Protein AF-A0A7Y2B2N5-F1 (afdb_monomer_lite)

Sequence (124 aa):
MSSRSIQRDEWRKIALLSSLHFLVIAAFTLARIARDGFFLAELPAEMLPYVYIGVAFWTALVVWIMGRVSGGVPSHRTLQWALLVTGGSLVGFSYWFRFAGESAAIAFYLWSGAYGLVLVSQFW

Foldseek 3Di:
DDPVVVVVVVVVVVVVVVVLLVVLVVLLVVLQVVLVVLCVVPHDPVCVVVLVVLLVVLLVVVVVVCVVVVPDDDLVVLSVVLVCCSVVVVVVLVVVCVPPVPVSSSVSSSVSSNSVVSSVVSVD

Secondary structure (DSSP, 8-state):
--HHHHHHHHHHHHHHHHHHHHHHHHHHHHHHHHHHHHHHHHS-GGGHHHHHHHHHHHHHHHHHHHHHHGGG--HHHHHHHHHHHHHHHHHHHHHHTTT-HHHHHHHHHHHHHHHHHHHHHHH-

pLDDT: mean 74.93, std 7.03, range [53.62, 87.62]

Radius of gyration: 17.81 Å; chains: 1; bounding box: 38×27×57 Å

Structure (mmCIF, N/CA/C/O backbone):
data_AF-A0A7Y2B2N5-F1
#
_entry.id   AF-A0A7Y2B2N5-F1
#
loop_
_atom_site.group_PDB
_atom_site.id
_atom_site.type_symbol
_atom_site.label_atom_id
_atom_site.label_alt_id
_atom_site.label_comp_id
_atom_site.label_asym_id
_atom_site.label_entity_id
_atom_site.label_seq_id
_atom_site.pdbx_PDB_ins_code
_atom_site.Cartn_x
_atom_site.Cartn_y
_atom_site.Cartn_z
_atom_site.occupancy
_atom_site.B_iso_or_equiv
_atom_site.auth_seq_id
_atom_site.auth_comp_id
_atom_site.auth_asym_id
_atom_site.auth_atom_id
_atom_site.pdbx_PDB_model_num
ATOM 1 N N . MET A 1 1 ? -19.357 -5.625 39.876 1.00 53.62 1 MET A N 1
ATOM 2 C CA . MET A 1 1 ? -18.332 -5.689 38.808 1.00 53.62 1 MET A CA 1
ATOM 3 C C . MET A 1 1 ? -17.138 -4.859 39.264 1.00 53.62 1 MET A C 1
ATOM 5 O O . MET A 1 1 ? -17.327 -3.695 39.579 1.00 53.62 1 MET A O 1
ATOM 9 N N . SER A 1 2 ? -15.968 -5.473 39.453 1.00 57.59 2 SER A N 1
ATOM 10 C CA . SER A 1 2 ? -14.801 -4.847 40.101 1.00 57.59 2 SER A CA 1
ATOM 11 C C . SER A 1 2 ? -14.021 -3.979 39.108 1.00 57.59 2 SER A C 1
ATOM 13 O O . SER A 1 2 ? -13.723 -4.437 38.009 1.00 57.59 2 SER A O 1
ATOM 15 N N . SER A 1 3 ? -13.646 -2.752 39.482 1.00 65.06 3 SER A N 1
ATOM 16 C CA . SER A 1 3 ? -12.882 -1.822 38.626 1.00 65.06 3 SER A CA 1
ATOM 17 C C . SER A 1 3 ? -11.587 -2.428 38.057 1.00 65.06 3 SER A C 1
ATOM 19 O O . SER A 1 3 ? -11.158 -2.065 36.964 1.00 65.06 3 SER A O 1
ATOM 21 N N . ARG A 1 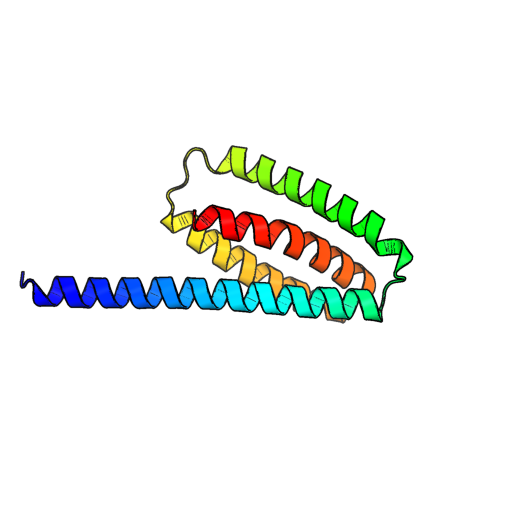4 ? -11.005 -3.426 38.738 1.00 64.62 4 ARG A N 1
ATOM 22 C CA . ARG A 1 4 ? -9.806 -4.152 38.286 1.00 64.62 4 ARG A CA 1
ATOM 23 C C . ARG A 1 4 ? -10.039 -5.053 37.067 1.00 64.62 4 ARG A C 1
ATOM 25 O O . ARG A 1 4 ? -9.101 -5.254 36.298 1.00 64.62 4 ARG A O 1
ATOM 32 N N . SER A 1 5 ? -11.241 -5.611 36.879 1.00 68.81 5 SER A N 1
ATOM 33 C CA . SER A 1 5 ? -11.533 -6.439 35.695 1.00 68.81 5 SER A CA 1
ATOM 34 C C . SER A 1 5 ? -11.719 -5.581 34.444 1.00 68.81 5 SER A C 1
ATOM 36 O O . SER A 1 5 ? -11.272 -5.975 33.374 1.00 68.81 5 SER A O 1
ATOM 38 N N . ILE A 1 6 ? -12.294 -4.382 34.603 1.00 70.69 6 ILE A N 1
ATOM 39 C CA . ILE A 1 6 ? -12.450 -3.393 33.526 1.00 70.69 6 ILE A CA 1
ATOM 40 C C . ILE A 1 6 ? -11.070 -2.935 33.038 1.00 70.69 6 ILE A C 1
ATOM 42 O O . ILE A 1 6 ? -10.781 -3.002 31.847 1.00 70.69 6 ILE A O 1
ATOM 46 N N . GLN A 1 7 ? -10.175 -2.594 33.970 1.00 75.00 7 GLN A N 1
ATOM 47 C CA . GLN A 1 7 ? -8.833 -2.114 33.643 1.00 75.00 7 GLN A CA 1
ATOM 48 C C . GLN A 1 7 ? -7.975 -3.179 32.932 1.00 75.00 7 GLN A C 1
ATOM 50 O O . GLN A 1 7 ? -7.245 -2.864 31.995 1.00 75.00 7 GLN A O 1
ATOM 55 N N . ARG A 1 8 ? -8.072 -4.461 33.324 1.00 75.19 8 ARG A N 1
ATOM 56 C CA . ARG A 1 8 ? -7.378 -5.562 32.621 1.00 75.19 8 ARG A CA 1
ATOM 57 C C . ARG A 1 8 ? -7.878 -5.758 31.189 1.00 75.19 8 ARG A C 1
ATOM 59 O O . ARG A 1 8 ? -7.061 -5.999 30.301 1.00 75.19 8 ARG A O 1
ATOM 66 N N . ASP A 1 9 ? -9.186 -5.663 30.965 1.00 82.19 9 ASP A N 1
ATOM 67 C CA . ASP A 1 9 ? -9.760 -5.786 29.622 1.00 82.19 9 ASP A CA 1
ATOM 68 C C . ASP A 1 9 ? -9.407 -4.592 28.730 1.00 82.19 9 ASP A C 1
ATOM 70 O O . ASP A 1 9 ? -9.161 -4.773 27.537 1.00 82.19 9 ASP A O 1
ATOM 74 N N . GLU A 1 10 ? -9.322 -3.386 29.291 1.00 83.69 10 GLU A N 1
ATOM 75 C CA . GLU A 1 10 ? -8.845 -2.198 28.576 1.00 83.69 10 GLU A CA 1
ATOM 76 C C . GLU A 1 10 ? -7.389 -2.352 28.133 1.00 83.69 10 GLU A C 1
ATOM 78 O O . GLU A 1 10 ? -7.097 -2.206 26.946 1.00 83.69 10 GLU A O 1
ATOM 83 N N . TRP A 1 11 ? -6.487 -2.748 29.038 1.00 85.25 11 TRP A N 1
ATOM 84 C CA . TRP A 1 11 ? -5.078 -2.976 28.696 1.00 85.25 11 TRP A CA 1
ATOM 85 C C . TRP A 1 11 ? -4.896 -4.046 27.627 1.00 85.25 11 TRP A C 1
ATOM 87 O O . TRP A 1 11 ? -4.078 -3.888 26.721 1.00 85.25 11 TRP A O 1
ATOM 97 N N . ARG A 1 12 ? -5.680 -5.126 27.693 1.00 83.94 12 ARG A N 1
ATOM 98 C CA . ARG A 1 12 ? -5.636 -6.185 26.684 1.00 83.94 12 ARG A CA 1
ATOM 99 C C . ARG A 1 12 ? -6.107 -5.682 25.319 1.00 83.94 12 ARG A C 1
ATOM 101 O O . ARG A 1 12 ? -5.476 -6.004 24.317 1.00 83.94 12 ARG A O 1
ATOM 108 N N . LYS A 1 13 ? -7.178 -4.883 25.264 1.00 82.31 13 LYS A N 1
ATOM 109 C CA . LYS A 1 13 ? -7.664 -4.274 24.013 1.00 82.31 13 LYS A CA 1
ATOM 110 C C . LYS A 1 13 ? -6.645 -3.302 23.427 1.00 82.31 13 LYS A C 1
ATOM 112 O O . LYS A 1 13 ? -6.377 -3.378 22.233 1.00 82.31 13 LYS A O 1
ATOM 117 N N . ILE A 1 14 ? -6.047 -2.449 24.259 1.00 86.00 14 ILE A N 1
ATOM 118 C CA . ILE A 1 14 ? -4.992 -1.516 23.844 1.00 86.00 14 ILE A CA 1
ATOM 119 C C . ILE A 1 14 ? -3.802 -2.292 23.279 1.00 86.00 14 ILE A C 1
ATOM 121 O O . ILE A 1 14 ? -3.364 -2.004 22.172 1.00 86.00 14 ILE A O 1
ATOM 125 N N . ALA A 1 15 ? -3.322 -3.317 23.988 1.00 87.62 15 ALA A N 1
ATOM 126 C CA . ALA A 1 15 ? -2.212 -4.139 23.519 1.00 87.62 15 ALA A CA 1
ATOM 127 C C . ALA A 1 15 ? -2.525 -4.803 22.169 1.00 87.62 15 ALA A C 1
ATOM 129 O O . ALA A 1 15 ? -1.713 -4.728 21.253 1.00 87.62 15 ALA A O 1
ATOM 130 N N . LEU A 1 16 ? -3.717 -5.389 22.013 1.00 84.38 16 LEU A N 1
ATOM 131 C CA . LEU A 1 16 ? -4.131 -6.031 20.763 1.00 84.38 16 LEU A CA 1
ATOM 132 C C . LEU A 1 16 ? -4.220 -5.040 19.596 1.00 84.38 16 LEU A C 1
ATOM 134 O O . LEU A 1 16 ? -3.702 -5.334 18.522 1.00 84.38 16 LEU A O 1
ATOM 138 N N . LEU A 1 17 ? -4.842 -3.875 19.794 1.00 82.31 17 LEU A N 1
ATOM 139 C CA . LEU A 1 17 ? -4.962 -2.851 18.752 1.00 82.31 17 LEU A CA 1
ATOM 140 C C . LEU A 1 17 ? -3.597 -2.270 18.372 1.00 82.31 17 LEU A C 1
ATOM 142 O O . LEU A 1 17 ? -3.306 -2.141 17.185 1.00 82.31 17 LEU A O 1
ATOM 146 N N . SER A 1 18 ? -2.739 -1.992 19.356 1.00 81.69 18 SER A N 1
ATOM 147 C CA . SER A 1 18 ? -1.380 -1.496 19.125 1.00 81.69 18 SER A CA 1
ATOM 148 C C . SER A 1 18 ? -0.514 -2.519 18.396 1.00 81.69 18 SER A C 1
ATOM 150 O O . SER A 1 18 ? 0.157 -2.168 17.428 1.00 81.69 18 SER A O 1
ATOM 152 N N . SER A 1 19 ? -0.549 -3.793 18.803 1.00 84.81 19 SER A N 1
ATOM 153 C CA . SER A 1 19 ? 0.168 -4.864 18.101 1.00 84.81 19 SER A CA 1
ATOM 154 C C . SER A 1 19 ? -0.331 -5.030 16.673 1.00 84.81 19 SER A C 1
ATOM 156 O O . SER A 1 19 ? 0.470 -5.201 15.759 1.00 84.81 19 SER A O 1
ATOM 158 N N . LEU A 1 20 ? -1.644 -4.951 16.462 1.00 80.94 20 LEU A N 1
ATOM 159 C CA . LEU A 1 20 ? -2.224 -5.063 15.134 1.00 80.94 20 LEU A CA 1
ATOM 160 C C . LEU A 1 20 ? -1.810 -3.894 14.234 1.00 80.94 20 LEU A C 1
ATOM 162 O O . LEU A 1 20 ? -1.351 -4.117 13.119 1.00 80.94 20 LEU A O 1
ATOM 166 N N . HIS A 1 21 ? -1.906 -2.663 14.734 1.00 78.81 21 HIS A N 1
ATOM 167 C CA . HIS A 1 21 ? -1.446 -1.470 14.029 1.00 78.81 21 HIS A CA 1
ATOM 168 C C . HIS A 1 21 ? 0.043 -1.564 13.671 1.00 78.81 21 HIS A C 1
ATOM 170 O O . HIS A 1 21 ? 0.419 -1.357 12.517 1.00 78.81 21 HIS A O 1
ATOM 176 N N . PHE A 1 22 ? 0.878 -1.965 14.633 1.00 83.06 22 PHE A N 1
ATOM 177 C CA . PHE A 1 22 ? 2.306 -2.181 14.421 1.00 83.06 22 PHE A CA 1
ATOM 178 C C . PHE A 1 22 ? 2.577 -3.207 13.314 1.00 83.06 22 PHE A C 1
ATOM 180 O O . PHE A 1 22 ? 3.352 -2.928 12.403 1.00 83.06 22 PHE A O 1
ATOM 187 N N . LEU A 1 23 ? 1.921 -4.371 13.355 1.00 82.81 23 LEU A N 1
ATOM 188 C CA . LEU A 1 23 ? 2.107 -5.426 12.353 1.00 82.81 23 LEU A CA 1
ATOM 189 C C . LEU A 1 23 ? 1.701 -4.969 10.954 1.00 82.81 23 LEU A C 1
ATOM 191 O O . LEU A 1 23 ? 2.393 -5.263 9.983 1.00 82.81 23 LEU A O 1
ATOM 195 N N . VAL A 1 24 ? 0.599 -4.231 10.851 1.00 78.19 24 VAL A N 1
ATOM 196 C CA . VAL A 1 24 ? 0.115 -3.702 9.578 1.00 78.19 24 VAL A CA 1
ATOM 197 C C . VAL A 1 24 ? 1.098 -2.672 9.006 1.00 78.19 24 VAL A C 1
ATOM 199 O O . VAL A 1 24 ? 1.442 -2.753 7.827 1.00 78.19 24 VAL A O 1
ATOM 202 N N . ILE A 1 25 ? 1.614 -1.752 9.829 1.00 80.31 25 ILE A N 1
ATOM 203 C CA . ILE A 1 25 ? 2.645 -0.790 9.406 1.00 80.31 25 ILE A CA 1
ATOM 204 C C . ILE A 1 25 ? 3.941 -1.503 9.018 1.00 80.31 25 ILE A C 1
ATOM 206 O O . ILE A 1 25 ? 4.547 -1.161 8.002 1.00 80.31 25 ILE A O 1
ATOM 210 N N . ALA A 1 26 ? 4.371 -2.496 9.796 1.00 83.19 26 ALA A N 1
ATOM 211 C CA . ALA A 1 26 ? 5.579 -3.261 9.515 1.00 83.19 26 ALA A CA 1
ATOM 212 C C . ALA A 1 26 ? 5.464 -4.002 8.176 1.00 83.19 26 ALA A C 1
ATOM 214 O O . ALA A 1 26 ? 6.348 -3.878 7.329 1.00 83.19 26 ALA A O 1
ATOM 215 N N . ALA A 1 27 ? 4.348 -4.700 7.943 1.00 78.56 27 ALA A N 1
ATOM 216 C CA . ALA A 1 27 ? 4.074 -5.381 6.681 1.00 78.56 27 ALA A CA 1
ATOM 217 C C . ALA A 1 27 ? 4.048 -4.401 5.500 1.00 78.56 27 ALA A C 1
ATOM 219 O O . ALA A 1 27 ? 4.668 -4.660 4.471 1.00 78.56 27 ALA A O 1
ATOM 220 N N . PHE A 1 28 ? 3.389 -3.251 5.663 1.00 78.69 28 PHE A N 1
ATOM 221 C CA . PHE A 1 28 ? 3.358 -2.203 4.646 1.00 78.69 28 PHE A CA 1
ATOM 222 C C . PHE A 1 28 ? 4.756 -1.653 4.329 1.00 78.69 28 PHE A C 1
ATOM 224 O O . PHE A 1 28 ? 5.124 -1.496 3.165 1.00 78.69 28 PHE A O 1
ATOM 231 N N . THR A 1 29 ? 5.560 -1.403 5.360 1.00 79.88 29 THR A N 1
ATOM 232 C CA . THR A 1 29 ? 6.924 -0.885 5.211 1.00 79.88 29 THR A CA 1
ATOM 233 C C . THR A 1 29 ? 7.817 -1.890 4.490 1.00 79.88 29 THR A C 1
ATOM 235 O O . THR A 1 29 ? 8.512 -1.525 3.544 1.00 79.88 29 THR A O 1
ATOM 238 N N . LEU A 1 30 ? 7.753 -3.167 4.876 1.00 80.88 30 LEU A N 1
ATOM 239 C CA . LEU A 1 30 ? 8.483 -4.242 4.203 1.00 80.88 30 LEU A CA 1
ATOM 240 C C . LEU A 1 30 ? 8.050 -4.394 2.742 1.00 80.88 30 LEU A C 1
ATOM 242 O O . LEU A 1 30 ? 8.903 -4.511 1.866 1.00 80.88 30 LEU A O 1
ATOM 246 N N . ALA A 1 31 ? 6.744 -4.334 2.467 1.00 76.50 31 ALA A N 1
ATOM 247 C CA . ALA A 1 31 ? 6.214 -4.368 1.108 1.00 76.50 31 ALA A CA 1
ATOM 248 C C . ALA A 1 31 ? 6.758 -3.212 0.257 1.00 76.50 31 ALA A C 1
ATOM 250 O O . ALA A 1 31 ? 7.131 -3.424 -0.894 1.00 76.50 31 ALA A O 1
ATOM 251 N N . ARG A 1 32 ? 6.864 -2.006 0.827 1.00 79.19 32 ARG A N 1
ATOM 252 C CA . ARG A 1 32 ? 7.433 -0.839 0.141 1.00 79.19 32 ARG A CA 1
ATOM 253 C C . ARG A 1 32 ? 8.907 -1.040 -0.209 1.00 79.19 32 ARG A C 1
ATOM 255 O O . ARG A 1 32 ? 9.292 -0.784 -1.342 1.00 79.19 32 ARG A O 1
ATOM 262 N N . ILE A 1 33 ? 9.701 -1.548 0.733 1.00 81.81 33 ILE A N 1
ATOM 263 C CA . ILE A 1 33 ? 11.125 -1.834 0.509 1.00 81.81 33 ILE A CA 1
ATOM 264 C C . ILE A 1 33 ? 11.292 -2.906 -0.571 1.00 81.81 33 ILE A C 1
ATOM 266 O O . ILE A 1 33 ? 12.074 -2.724 -1.499 1.00 81.81 33 ILE A O 1
ATOM 270 N N . ALA A 1 34 ? 10.537 -4.005 -0.474 1.00 76.81 34 ALA A N 1
ATOM 271 C CA . ALA A 1 34 ? 10.583 -5.085 -1.455 1.00 76.81 34 ALA A CA 1
ATOM 272 C C . ALA A 1 34 ? 10.220 -4.575 -2.851 1.00 76.81 34 ALA A C 1
ATOM 274 O O . ALA A 1 34 ? 10.942 -4.826 -3.809 1.00 76.81 34 ALA A O 1
ATOM 275 N N . ARG A 1 35 ? 9.136 -3.803 -2.954 1.00 76.75 35 ARG A N 1
ATOM 276 C CA . ARG A 1 35 ? 8.703 -3.157 -4.191 1.00 76.75 35 ARG A CA 1
ATOM 277 C C . ARG A 1 35 ? 9.794 -2.281 -4.795 1.00 76.75 35 ARG A C 1
ATOM 279 O O . ARG A 1 35 ? 10.063 -2.410 -5.982 1.00 76.75 35 ARG A O 1
ATOM 286 N N . ASP A 1 36 ? 10.365 -1.371 -4.011 1.00 76.62 36 ASP A N 1
ATOM 287 C CA . ASP A 1 36 ? 11.366 -0.430 -4.516 1.00 76.62 36 ASP A CA 1
ATOM 288 C C . ASP A 1 36 ? 12.626 -1.195 -4.970 1.00 76.62 36 ASP A C 1
ATOM 290 O O . ASP A 1 36 ? 13.198 -0.879 -6.011 1.00 76.62 36 ASP A O 1
ATOM 294 N N . GLY A 1 37 ? 12.993 -2.269 -4.258 1.00 79.19 37 GLY A N 1
ATOM 295 C CA . GLY A 1 37 ? 14.061 -3.190 -4.652 1.00 79.19 37 GLY A CA 1
ATOM 296 C C . GLY A 1 37 ? 13.778 -3.940 -5.959 1.00 79.19 37 GLY A C 1
ATOM 297 O O . GLY A 1 37 ? 14.627 -3.939 -6.845 1.00 79.19 37 GLY A O 1
ATOM 298 N N . PHE A 1 38 ? 12.589 -4.533 -6.115 1.00 72.31 38 PHE A N 1
ATOM 299 C CA . PHE A 1 38 ? 12.184 -5.210 -7.356 1.00 72.31 38 PHE A CA 1
ATOM 300 C C . PHE A 1 38 ? 12.125 -4.246 -8.538 1.00 72.31 38 PHE A C 1
ATOM 302 O O . PHE A 1 38 ? 12.612 -4.565 -9.618 1.00 72.31 38 PHE A O 1
ATOM 309 N N . PHE A 1 39 ? 11.577 -3.048 -8.327 1.00 73.56 39 PHE A N 1
ATOM 310 C CA . PHE A 1 39 ? 11.506 -2.027 -9.363 1.00 73.56 39 PHE A CA 1
ATOM 311 C C . PHE A 1 39 ? 12.904 -1.643 -9.857 1.00 73.56 39 PHE A C 1
ATOM 313 O O . PHE A 1 39 ? 13.141 -1.610 -11.056 1.00 73.56 39 PHE A O 1
ATOM 320 N N . LEU A 1 40 ? 13.847 -1.400 -8.944 1.00 76.88 40 LEU A N 1
ATOM 321 C CA . LEU A 1 40 ? 15.224 -1.057 -9.308 1.00 76.88 40 LEU A CA 1
ATOM 322 C C . LEU A 1 40 ? 15.995 -2.224 -9.944 1.00 76.88 40 LEU A C 1
ATOM 324 O O . LEU A 1 40 ? 16.942 -1.979 -10.688 1.00 76.88 40 LEU A O 1
ATOM 328 N N . ALA A 1 41 ? 15.629 -3.471 -9.636 1.00 76.88 41 ALA A N 1
ATOM 329 C CA . ALA A 1 41 ? 16.288 -4.660 -10.169 1.00 76.88 41 ALA A CA 1
ATOM 330 C C . ALA A 1 41 ? 15.804 -5.042 -11.576 1.00 76.88 41 ALA A C 1
ATOM 332 O O . ALA A 1 41 ? 16.603 -5.519 -12.379 1.00 76.88 41 ALA A O 1
ATOM 333 N N . GLU A 1 42 ? 14.513 -4.858 -11.866 1.00 71.06 42 GLU A N 1
ATOM 334 C CA . GLU A 1 42 ? 13.888 -5.363 -13.096 1.00 71.06 42 GLU A CA 1
ATOM 335 C C . GLU A 1 42 ? 13.491 -4.262 -14.087 1.00 71.06 42 GLU A C 1
ATOM 337 O O . GLU A 1 42 ? 13.401 -4.537 -15.282 1.00 71.06 42 GLU A O 1
ATOM 342 N N . LEU A 1 43 ? 13.267 -3.020 -13.636 1.00 73.25 43 LEU A N 1
ATOM 343 C CA . LEU A 1 43 ? 12.714 -1.956 -14.477 1.00 73.25 43 LEU A CA 1
ATOM 344 C C . LEU A 1 43 ? 13.724 -0.820 -14.724 1.00 73.25 43 LEU A C 1
ATOM 346 O O . LEU A 1 43 ? 14.419 -0.380 -13.805 1.00 73.25 43 LEU A O 1
ATOM 350 N N . PRO A 1 44 ? 13.784 -0.273 -1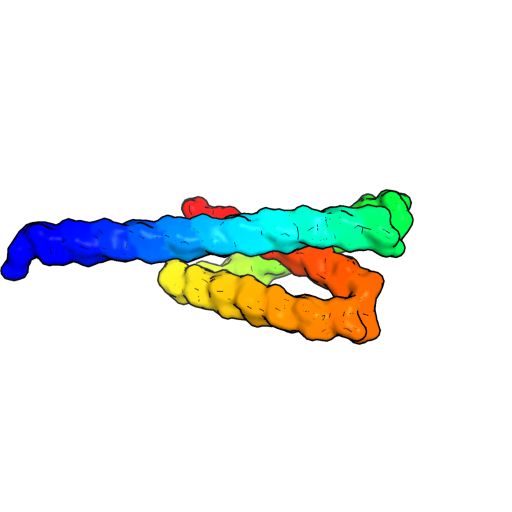5.954 1.00 77.94 44 PRO A N 1
ATOM 351 C CA . PRO A 1 44 ? 14.588 0.907 -16.251 1.00 77.94 44 PRO A CA 1
ATOM 352 C C . PRO A 1 44 ? 14.163 2.103 -15.392 1.00 77.94 44 PRO A C 1
ATOM 354 O O . PRO A 1 44 ? 12.972 2.393 -15.262 1.00 77.94 44 PRO A O 1
ATOM 357 N N . ALA A 1 45 ? 15.130 2.866 -14.875 1.00 77.56 45 ALA A N 1
ATOM 358 C CA . ALA A 1 45 ? 14.859 4.063 -14.070 1.00 77.56 45 ALA A CA 1
ATOM 359 C C . ALA A 1 45 ? 13.983 5.102 -14.804 1.00 77.56 45 ALA A C 1
ATOM 361 O O . ALA A 1 45 ? 13.224 5.839 -14.178 1.00 77.56 45 ALA A O 1
ATOM 362 N N . GLU A 1 46 ? 14.025 5.118 -16.137 1.00 82.38 46 GLU A N 1
ATOM 363 C CA . GLU A 1 46 ? 13.202 5.970 -17.005 1.00 82.38 46 GLU A CA 1
ATOM 364 C C . GLU A 1 46 ? 11.691 5.702 -16.877 1.00 82.38 46 GLU A C 1
ATOM 366 O O . GLU A 1 46 ? 10.881 6.56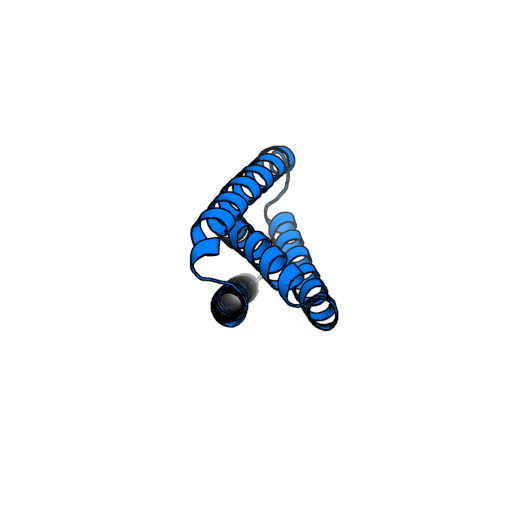4 -17.214 1.00 82.38 46 GLU A O 1
ATOM 371 N N . MET A 1 47 ? 11.291 4.537 -16.350 1.00 78.38 47 MET A N 1
ATOM 372 C CA . MET A 1 47 ? 9.886 4.170 -16.134 1.00 78.38 47 MET A CA 1
ATOM 373 C C . MET A 1 47 ? 9.296 4.763 -14.845 1.00 78.38 47 MET A C 1
ATOM 375 O O . MET A 1 47 ? 8.071 4.807 -14.700 1.00 78.38 47 MET A O 1
ATOM 379 N N . LEU A 1 48 ? 10.133 5.255 -13.917 1.00 76.62 48 LEU A N 1
ATOM 380 C CA . LEU A 1 48 ? 9.697 5.826 -12.632 1.00 76.62 48 LEU A CA 1
ATOM 381 C C . LEU A 1 48 ? 8.579 6.872 -12.778 1.00 76.62 48 LEU A C 1
ATOM 383 O O . LEU A 1 48 ? 7.573 6.743 -12.076 1.00 76.62 48 LEU A O 1
ATOM 387 N N . PRO A 1 49 ? 8.686 7.883 -13.666 1.00 83.38 49 PRO A N 1
ATOM 388 C CA . PRO A 1 49 ? 7.665 8.921 -13.785 1.00 83.38 49 PRO A CA 1
ATOM 389 C C . PRO A 1 49 ? 6.301 8.348 -14.179 1.00 83.38 49 PRO A C 1
ATOM 391 O O . PRO A 1 49 ? 5.282 8.717 -13.597 1.00 83.38 49 PRO A O 1
ATOM 394 N N . TYR A 1 50 ? 6.278 7.397 -15.116 1.00 81.88 50 TYR A N 1
ATOM 395 C CA . TYR A 1 50 ? 5.048 6.754 -15.580 1.00 81.88 50 TYR A CA 1
ATOM 396 C C . TYR A 1 50 ? 4.396 5.918 -14.478 1.00 81.88 50 TYR A C 1
ATOM 398 O O . TYR A 1 50 ? 3.180 5.970 -14.290 1.00 81.88 50 TYR A O 1
ATOM 406 N N . VAL A 1 51 ? 5.202 5.200 -13.697 1.00 77.50 51 VAL A N 1
ATOM 407 C CA . VAL A 1 51 ? 4.709 4.405 -12.567 1.00 77.50 51 VAL A CA 1
ATOM 408 C C . VAL A 1 51 ? 4.151 5.307 -11.467 1.00 77.50 51 VAL A C 1
ATOM 410 O O . VAL A 1 51 ? 3.087 5.011 -10.926 1.00 77.50 51 VAL A O 1
ATOM 413 N N . TYR A 1 52 ? 4.789 6.445 -11.179 1.00 79.50 52 TYR A N 1
ATOM 414 C CA . TYR A 1 52 ? 4.249 7.433 -10.240 1.00 79.50 52 TYR A CA 1
ATOM 415 C C . TYR A 1 52 ? 2.916 8.028 -10.703 1.00 79.50 52 TYR A C 1
ATOM 417 O O . TYR A 1 52 ? 2.005 8.171 -9.886 1.00 79.50 52 TYR A O 1
ATOM 425 N N . ILE A 1 53 ? 2.767 8.321 -11.998 1.00 84.06 53 ILE A N 1
ATOM 426 C CA . ILE A 1 53 ? 1.484 8.756 -12.571 1.00 84.06 53 ILE A CA 1
ATOM 427 C C . ILE A 1 53 ? 0.427 7.663 -12.372 1.00 84.06 53 ILE A C 1
ATOM 429 O O . ILE A 1 53 ? -0.672 7.949 -11.897 1.00 84.06 53 ILE A O 1
ATOM 433 N N . GLY A 1 54 ? 0.774 6.405 -12.655 1.00 81.12 54 GLY A N 1
ATOM 434 C CA . GLY A 1 54 ? -0.101 5.260 -12.408 1.00 81.12 54 GLY A CA 1
ATOM 435 C C . GLY A 1 54 ? -0.534 5.157 -10.943 1.00 81.12 54 GLY A C 1
ATOM 436 O O . GLY A 1 54 ? -1.723 5.004 -10.663 1.00 81.12 54 GLY A O 1
ATOM 437 N N . VAL A 1 55 ? 0.401 5.314 -9.998 1.00 79.75 55 VAL A N 1
ATOM 438 C CA . VAL A 1 55 ? 0.099 5.330 -8.557 1.00 79.75 55 VAL A CA 1
ATOM 439 C C . VAL A 1 55 ? -0.855 6.467 -8.216 1.00 79.75 55 VAL A C 1
ATOM 441 O O . VAL A 1 55 ? -1.800 6.244 -7.463 1.00 79.75 55 VAL A O 1
ATOM 444 N N . ALA A 1 56 ? -0.645 7.668 -8.756 1.00 80.38 56 ALA A N 1
ATOM 445 C CA . ALA A 1 56 ? -1.502 8.818 -8.485 1.00 80.38 56 ALA A CA 1
ATOM 446 C C . ALA A 1 56 ? -2.945 8.574 -8.956 1.00 80.38 56 ALA A C 1
ATOM 448 O O . ALA A 1 56 ? -3.881 8.750 -8.174 1.00 80.38 56 ALA A O 1
ATOM 449 N N . PHE A 1 57 ? -3.126 8.092 -10.191 1.00 86.06 57 PHE A N 1
ATOM 450 C CA . PHE A 1 57 ? -4.445 7.731 -10.722 1.00 86.06 57 PHE A CA 1
ATOM 451 C C . PHE A 1 57 ? -5.111 6.623 -9.908 1.00 86.06 57 PHE A C 1
ATOM 453 O O . PHE A 1 57 ? -6.279 6.740 -9.535 1.00 86.06 57 PHE A O 1
ATOM 460 N N . TRP A 1 58 ? -4.365 5.563 -9.596 1.00 81.50 58 TRP A N 1
ATOM 461 C CA . TRP A 1 58 ? -4.876 4.446 -8.810 1.00 81.50 58 TRP A CA 1
ATOM 462 C C . TRP A 1 58 ? -5.294 4.885 -7.405 1.00 81.50 58 TRP A C 1
ATOM 464 O O . TRP A 1 58 ? -6.377 4.546 -6.934 1.00 81.50 58 TRP A O 1
ATOM 474 N N . THR A 1 59 ? -4.474 5.710 -6.759 1.00 78.38 59 THR A N 1
ATOM 475 C CA . THR A 1 59 ? -4.760 6.258 -5.432 1.00 78.38 59 THR A CA 1
ATOM 476 C C . THR A 1 59 ? -6.012 7.129 -5.462 1.00 78.38 59 THR A C 1
ATOM 478 O O . THR A 1 59 ? -6.887 6.953 -4.617 1.00 78.38 59 THR A O 1
ATOM 481 N N . ALA A 1 60 ? -6.151 8.011 -6.456 1.00 81.81 60 ALA A N 1
ATOM 482 C CA . ALA A 1 60 ? -7.347 8.834 -6.618 1.00 81.81 60 ALA A CA 1
ATOM 483 C C . ALA A 1 60 ? -8.613 7.979 -6.803 1.00 81.81 60 ALA A C 1
ATOM 485 O O . ALA A 1 60 ? -9.634 8.244 -6.166 1.00 81.81 60 ALA A O 1
ATOM 486 N N . LEU A 1 61 ? -8.536 6.920 -7.616 1.00 84.06 61 LEU A N 1
ATOM 487 C CA . LEU A 1 61 ? -9.640 5.982 -7.816 1.00 84.06 61 LEU A CA 1
ATOM 488 C C . LEU A 1 61 ? -10.019 5.267 -6.513 1.00 84.06 61 LEU A C 1
ATOM 490 O O . LEU A 1 61 ? -11.195 5.228 -6.154 1.00 84.06 61 LEU A O 1
ATOM 494 N N . VAL A 1 62 ? -9.037 4.733 -5.783 1.00 79.81 62 VAL A N 1
ATOM 495 C CA . VAL A 1 62 ? -9.266 4.034 -4.510 1.00 79.81 62 VAL A CA 1
ATOM 496 C C . VAL A 1 62 ? -9.886 4.969 -3.474 1.00 79.81 62 VAL A C 1
ATOM 498 O O . VAL A 1 62 ? -10.863 4.590 -2.829 1.00 79.81 62 VAL A O 1
ATOM 501 N N . VAL A 1 63 ? -9.377 6.198 -3.345 1.00 78.12 63 VAL A N 1
ATOM 502 C CA . VAL A 1 63 ? -9.937 7.222 -2.447 1.00 78.12 63 VAL A CA 1
ATOM 503 C C . VAL A 1 63 ? -11.375 7.550 -2.824 1.00 78.12 63 VAL A C 1
ATOM 505 O O . VAL A 1 63 ? -12.230 7.628 -1.948 1.00 78.12 63 VAL A O 1
ATOM 508 N N . TRP A 1 64 ? -11.669 7.702 -4.113 1.00 81.75 64 TRP A N 1
ATOM 509 C CA . TRP A 1 64 ? -13.022 7.977 -4.583 1.00 81.75 64 TRP A CA 1
ATOM 510 C C . TRP A 1 64 ? -13.993 6.828 -4.272 1.00 81.75 64 TRP A C 1
ATOM 512 O O . TRP A 1 64 ? -15.089 7.072 -3.763 1.00 81.75 64 TRP A O 1
ATOM 522 N N . ILE A 1 65 ? -13.584 5.574 -4.503 1.00 79.94 65 ILE A N 1
ATOM 523 C CA . ILE A 1 65 ? -14.374 4.383 -4.144 1.00 79.94 65 ILE A CA 1
ATOM 524 C C . ILE A 1 65 ? -14.602 4.343 -2.628 1.00 79.94 65 ILE A C 1
ATOM 526 O O . ILE A 1 65 ? -15.731 4.163 -2.176 1.00 79.94 65 ILE A O 1
ATOM 530 N N . MET A 1 66 ? -13.552 4.559 -1.836 1.00 71.00 66 MET A N 1
ATOM 531 C CA . MET A 1 66 ? -13.645 4.601 -0.376 1.00 71.00 66 MET A CA 1
ATOM 532 C C . MET A 1 66 ? -14.564 5.724 0.105 1.00 71.00 66 MET A C 1
ATOM 534 O O . MET A 1 66 ? -15.412 5.475 0.949 1.00 71.00 66 MET A O 1
ATOM 538 N N . GLY A 1 67 ? -14.483 6.928 -0.461 1.00 72.75 67 GLY A N 1
ATOM 539 C CA . GLY A 1 67 ? -15.371 8.042 -0.117 1.00 72.75 67 GLY A CA 1
ATOM 540 C C . GLY A 1 67 ? -16.849 7.737 -0.386 1.00 72.75 67 GLY A C 1
ATOM 541 O O . GLY A 1 67 ? -17.714 8.143 0.386 1.00 72.75 67 GLY A O 1
ATOM 542 N N . ARG A 1 68 ? -17.148 6.957 -1.434 1.00 77.50 68 ARG A N 1
ATOM 543 C CA . ARG A 1 68 ? -18.507 6.469 -1.732 1.00 77.50 68 ARG A CA 1
ATOM 544 C C . ARG A 1 68 ? -18.985 5.407 -0.737 1.00 77.50 68 ARG A C 1
ATOM 546 O O . ARG A 1 68 ? -20.168 5.369 -0.417 1.00 77.50 68 ARG A O 1
ATOM 553 N N . VAL A 1 69 ? -18.091 4.525 -0.289 1.00 70.25 69 VAL A N 1
ATOM 554 C CA . VAL A 1 69 ? -18.427 3.351 0.541 1.00 70.25 69 VAL A CA 1
ATOM 555 C C . VAL A 1 69 ? -18.409 3.674 2.041 1.00 70.25 69 VAL A C 1
ATOM 557 O O . VAL A 1 69 ? -19.210 3.130 2.799 1.00 70.25 69 VAL A O 1
ATOM 560 N N . SER A 1 70 ? -17.544 4.587 2.481 1.00 63.06 70 SER A N 1
ATOM 561 C CA . SER A 1 70 ? -17.306 4.907 3.895 1.00 63.06 70 SER A CA 1
ATOM 562 C C . SER A 1 70 ? -18.389 5.768 4.548 1.00 63.06 70 SER A C 1
ATOM 564 O O . SER A 1 70 ? -18.356 5.940 5.762 1.00 63.06 70 SER A O 1
ATOM 566 N N . GLY A 1 71 ? -19.392 6.246 3.803 1.00 58.88 71 GLY A N 1
ATOM 567 C CA . GLY A 1 71 ? -20.490 7.068 4.335 1.00 58.88 71 GLY A CA 1
ATOM 568 C C . GLY A 1 71 ? -21.372 6.407 5.412 1.00 58.88 71 GLY A C 1
ATOM 569 O O . GLY A 1 71 ? -22.256 7.066 5.947 1.00 58.88 71 GLY A O 1
ATOM 570 N N . GLY A 1 72 ? -21.153 5.131 5.759 1.00 58.56 72 GLY A N 1
ATOM 571 C CA . GLY A 1 72 ? -21.931 4.435 6.794 1.00 58.56 72 GLY A CA 1
ATOM 572 C C . GLY A 1 72 ? -21.247 3.240 7.466 1.00 58.56 72 GLY A C 1
ATOM 573 O O . GLY A 1 72 ? -21.938 2.417 8.066 1.00 58.56 72 GLY A O 1
ATOM 574 N N . VAL A 1 73 ? -19.919 3.087 7.360 1.00 61.47 73 VAL A N 1
ATOM 575 C CA . VAL A 1 73 ? -19.223 1.896 7.884 1.00 61.47 73 VAL A CA 1
ATOM 576 C C . VAL A 1 73 ? -18.626 2.171 9.271 1.00 61.47 73 VAL A C 1
ATOM 578 O O . VAL A 1 73 ? -17.803 3.071 9.415 1.00 61.47 73 VAL A O 1
ATOM 581 N N . PRO A 1 74 ? -18.989 1.395 10.308 1.00 61.75 74 PRO A N 1
ATOM 582 C CA . PRO A 1 74 ? -18.412 1.555 11.637 1.00 61.75 74 PRO A CA 1
ATOM 583 C C . PRO A 1 74 ? -16.935 1.123 11.669 1.00 61.75 74 PRO A C 1
ATOM 585 O O . PRO A 1 74 ? -16.577 0.077 11.130 1.00 61.75 74 PRO A O 1
ATOM 588 N N . SER A 1 75 ? -16.098 1.894 12.375 1.00 62.56 75 SER A N 1
ATOM 589 C CA . SER A 1 75 ? -14.623 1.780 12.429 1.00 62.56 75 SER A CA 1
ATOM 590 C C . SER A 1 75 ? -14.079 0.355 12.682 1.00 62.56 75 SER A C 1
ATOM 592 O O . SER A 1 75 ? -13.069 -0.048 12.105 1.00 62.56 75 SER A O 1
ATOM 594 N N . HIS A 1 76 ? -14.793 -0.479 13.454 1.00 61.91 76 HIS A N 1
ATOM 595 C CA . HIS A 1 76 ? -14.398 -1.875 13.701 1.00 61.91 76 HIS A CA 1
ATOM 596 C C . HIS A 1 76 ? -14.443 -2.764 12.444 1.00 61.91 76 HIS A C 1
ATOM 598 O O . HIS A 1 76 ? -13.632 -3.682 12.312 1.00 61.91 76 HIS A O 1
ATOM 604 N N . ARG A 1 77 ? -15.373 -2.509 11.512 1.00 65.56 77 ARG A N 1
ATOM 605 C CA . ARG A 1 77 ? -15.453 -3.237 10.238 1.00 65.56 77 ARG A CA 1
ATOM 606 C C . ARG A 1 77 ? -14.324 -2.825 9.311 1.00 65.56 77 ARG A C 1
ATOM 608 O O . ARG A 1 77 ? -13.784 -3.673 8.610 1.00 65.56 77 ARG A O 1
ATOM 615 N N . THR A 1 78 ? -13.935 -1.557 9.321 1.00 65.81 78 THR A N 1
ATOM 616 C CA . THR A 1 78 ? -12.896 -1.047 8.424 1.00 65.81 78 THR A CA 1
ATOM 617 C C . THR A 1 78 ? -11.527 -1.644 8.735 1.00 65.81 78 THR A C 1
ATOM 619 O O . THR A 1 78 ? -10.790 -1.999 7.818 1.00 65.81 78 THR A O 1
ATOM 622 N N . LEU A 1 79 ? -11.236 -1.887 10.016 1.00 67.00 79 LEU A N 1
ATOM 623 C CA . LEU A 1 79 ? -10.026 -2.589 10.446 1.00 67.00 79 LEU A CA 1
ATOM 624 C C . LEU A 1 79 ? -9.995 -4.059 9.990 1.00 67.00 79 LEU A C 1
ATOM 626 O O . LEU A 1 79 ? -8.964 -4.547 9.529 1.00 67.00 79 LEU A O 1
ATOM 630 N N . GLN A 1 80 ? -11.130 -4.762 10.076 1.00 70.50 80 GLN A N 1
ATOM 631 C CA . GLN A 1 80 ? -11.254 -6.137 9.575 1.00 70.50 80 GLN A CA 1
ATOM 632 C C . GLN A 1 80 ? -11.069 -6.199 8.056 1.00 70.50 80 GLN A C 1
ATOM 634 O O . GLN A 1 80 ? -10.332 -7.051 7.561 1.00 70.50 80 GLN A O 1
ATOM 639 N N . TRP A 1 81 ? -11.686 -5.271 7.322 1.00 67.56 81 TRP A N 1
ATOM 640 C CA . TRP A 1 81 ? -11.500 -5.154 5.879 1.00 67.56 81 TRP A CA 1
ATOM 641 C C . TRP A 1 81 ? -10.049 -4.851 5.516 1.00 67.56 81 TRP A C 1
ATOM 643 O O . TRP A 1 81 ? -9.518 -5.509 4.629 1.00 67.56 81 TRP A O 1
ATOM 653 N N . ALA A 1 82 ? -9.378 -3.945 6.232 1.00 68.81 82 ALA A N 1
ATOM 654 C CA . ALA A 1 82 ? -7.965 -3.651 6.012 1.00 68.81 82 ALA A CA 1
ATOM 655 C C . ALA A 1 82 ? -7.096 -4.906 6.177 1.00 68.81 82 ALA A C 1
ATOM 657 O O . ALA A 1 82 ? -6.288 -5.206 5.304 1.00 68.81 82 ALA A O 1
ATOM 658 N N . LEU A 1 83 ? -7.305 -5.702 7.231 1.00 70.38 83 LEU A N 1
ATOM 659 C CA . LEU A 1 83 ? -6.566 -6.953 7.448 1.00 70.38 83 LEU A CA 1
ATOM 660 C C . LEU A 1 83 ? -6.809 -7.985 6.345 1.00 70.38 83 LEU A C 1
ATOM 662 O O . LEU A 1 83 ? -5.850 -8.550 5.822 1.00 70.38 83 LEU A O 1
ATOM 666 N N . LEU A 1 84 ? -8.073 -8.217 5.978 1.00 76.81 84 LEU A N 1
ATOM 667 C CA . LEU A 1 84 ? -8.436 -9.165 4.920 1.00 76.81 84 LEU A CA 1
ATOM 668 C C . LEU A 1 84 ? -7.843 -8.745 3.576 1.00 76.81 84 LEU A C 1
ATOM 670 O O . LEU A 1 84 ? -7.286 -9.569 2.855 1.00 76.81 84 LEU A O 1
ATOM 674 N N . VAL A 1 85 ? -7.910 -7.453 3.273 1.00 72.81 85 VAL A N 1
ATOM 675 C CA . VAL A 1 85 ? -7.361 -6.874 2.054 1.00 72.81 85 VAL A CA 1
ATOM 676 C C . VAL A 1 85 ? -5.829 -6.930 2.064 1.00 72.81 85 VAL A C 1
ATOM 678 O O . VAL A 1 85 ? -5.249 -7.342 1.063 1.00 72.81 85 VAL A O 1
ATOM 681 N N . THR A 1 86 ? -5.155 -6.620 3.182 1.00 71.31 86 THR A N 1
ATOM 682 C CA . THR A 1 86 ? -3.681 -6.730 3.297 1.00 71.31 86 THR A CA 1
ATOM 683 C C . THR A 1 86 ? -3.228 -8.171 3.123 1.00 71.31 86 THR A C 1
ATOM 685 O O . THR A 1 86 ? -2.368 -8.461 2.299 1.00 71.31 86 THR A O 1
ATOM 688 N N . GLY A 1 87 ? -3.795 -9.084 3.916 1.00 76.25 87 GLY A N 1
ATOM 689 C CA . GLY A 1 87 ? -3.379 -10.480 3.944 1.00 76.25 87 GLY A CA 1
ATOM 690 C C . GLY A 1 87 ? -3.696 -11.173 2.627 1.00 76.25 87 GLY A C 1
ATOM 691 O O . GLY A 1 87 ? -2.831 -11.830 2.055 1.00 76.25 87 GLY A O 1
ATOM 692 N N . GLY A 1 88 ? -4.907 -10.961 2.104 1.00 78.94 88 GLY A N 1
ATOM 693 C CA . GLY A 1 88 ? -5.334 -11.505 0.819 1.00 78.94 88 GLY A CA 1
ATOM 694 C C . GLY A 1 88 ? -4.485 -10.995 -0.341 1.00 78.94 88 GLY A C 1
ATOM 695 O O . GLY A 1 88 ? -4.057 -11.791 -1.175 1.00 78.94 88 GLY A O 1
ATOM 696 N N . SER A 1 89 ? -4.176 -9.695 -0.370 1.00 75.75 89 SER A N 1
ATOM 697 C CA . SER A 1 89 ? -3.312 -9.136 -1.414 1.00 75.75 89 SER A CA 1
ATOM 698 C C . SER A 1 89 ? -1.878 -9.652 -1.313 1.00 75.75 89 SER A C 1
ATOM 700 O O . SER A 1 89 ? -1.341 -10.077 -2.327 1.00 75.75 89 SER A O 1
ATOM 702 N N . LEU A 1 90 ? -1.269 -9.711 -0.122 1.00 75.12 90 LEU A N 1
ATOM 703 C CA . LEU A 1 90 ? 0.082 -10.266 0.059 1.00 75.12 90 LEU A CA 1
ATOM 704 C C . LEU A 1 90 ? 0.181 -11.722 -0.409 1.00 75.12 90 LEU A C 1
ATOM 706 O O . LEU A 1 90 ? 1.106 -12.064 -1.144 1.00 75.12 90 LEU A O 1
ATOM 710 N N . VAL A 1 91 ? -0.780 -12.569 -0.027 1.00 81.00 91 VAL A N 1
ATOM 711 C CA . VAL A 1 91 ? -0.827 -13.968 -0.481 1.00 81.00 91 VAL A CA 1
ATOM 712 C C . VAL A 1 91 ? -1.021 -14.035 -1.999 1.00 81.00 91 VAL A C 1
ATOM 714 O O . VAL A 1 91 ? -0.271 -14.740 -2.675 1.00 81.00 91 VAL A O 1
ATOM 717 N N . GLY A 1 92 ? -1.957 -13.259 -2.551 1.00 79.44 92 GLY A N 1
ATOM 718 C CA . GLY A 1 92 ? -2.195 -13.188 -3.995 1.00 79.44 92 GLY A CA 1
ATOM 719 C C . GLY A 1 92 ? -0.952 -12.764 -4.781 1.00 79.44 92 GLY A C 1
ATOM 720 O O . GLY A 1 92 ? -0.570 -13.436 -5.737 1.00 79.44 92 GLY A O 1
ATOM 721 N N . PHE A 1 93 ? -0.264 -11.711 -4.335 1.00 76.25 93 PHE A N 1
ATOM 722 C CA . PHE A 1 93 ? 0.974 -11.246 -4.955 1.00 76.25 93 PHE A CA 1
ATOM 723 C C . PHE A 1 93 ? 2.095 -12.274 -4.828 1.00 76.25 93 PHE A C 1
ATOM 725 O O . PHE A 1 93 ? 2.762 -12.545 -5.820 1.00 76.25 93 PHE A O 1
ATOM 732 N N . SER A 1 94 ? 2.267 -12.912 -3.664 1.00 75.00 94 SER A N 1
ATOM 733 C CA . SER A 1 94 ? 3.276 -13.968 -3.491 1.00 75.00 94 SER A CA 1
ATOM 734 C C . SER A 1 94 ? 3.098 -15.131 -4.473 1.00 75.00 94 SER A C 1
ATOM 736 O O . SER A 1 94 ? 4.081 -15.691 -4.956 1.00 75.00 94 SER A O 1
ATOM 738 N N . TYR A 1 95 ? 1.849 -15.472 -4.808 1.00 79.56 95 TYR A N 1
ATOM 739 C CA . TYR A 1 95 ? 1.556 -16.496 -5.801 1.00 79.56 95 TYR A CA 1
ATOM 740 C C . TYR A 1 95 ? 1.805 -15.979 -7.221 1.00 79.56 95 TYR A C 1
ATOM 742 O O . TYR A 1 95 ? 2.435 -16.669 -8.017 1.00 79.56 95 TYR A O 1
ATOM 750 N N . TRP A 1 96 ? 1.378 -14.751 -7.529 1.00 79.19 96 TRP A N 1
ATOM 751 C CA . TRP A 1 96 ? 1.556 -14.134 -8.848 1.00 79.19 96 TRP A CA 1
ATOM 752 C C . TRP A 1 96 ? 3.037 -13.948 -9.210 1.00 79.19 96 TRP A C 1
ATOM 754 O O . TRP A 1 96 ? 3.440 -14.272 -10.328 1.00 79.19 96 TRP A O 1
ATOM 764 N N . PHE A 1 97 ? 3.883 -13.542 -8.259 1.00 74.62 97 PHE A N 1
ATOM 765 C CA . PHE A 1 97 ? 5.329 -13.403 -8.475 1.00 74.62 97 PHE A CA 1
ATOM 766 C C . PHE A 1 97 ? 6.002 -14.685 -8.993 1.00 74.62 97 PHE A C 1
ATOM 768 O O . PHE A 1 97 ? 7.046 -14.604 -9.630 1.00 74.62 97 PHE A O 1
ATOM 775 N N . ARG A 1 98 ? 5.399 -15.867 -8.795 1.00 76.25 98 ARG A N 1
ATOM 776 C CA . ARG A 1 98 ? 5.917 -17.134 -9.336 1.00 76.25 98 ARG A CA 1
ATOM 777 C C . ARG A 1 98 ? 5.733 -17.298 -10.846 1.00 76.25 98 ARG A C 1
ATOM 779 O O . ARG A 1 98 ? 6.418 -18.130 -11.428 1.00 76.25 98 ARG A O 1
ATOM 786 N N . PHE A 1 99 ? 4.815 -16.555 -11.467 1.00 74.06 99 PHE A N 1
ATOM 787 C CA . PHE A 1 99 ? 4.413 -16.766 -12.863 1.00 74.06 99 PHE A CA 1
ATOM 788 C C . PHE A 1 99 ? 4.655 -15.561 -13.778 1.00 74.06 99 PHE A C 1
ATOM 790 O O . PHE A 1 99 ? 4.779 -15.753 -14.983 1.00 74.06 99 PHE A O 1
ATOM 797 N N . ALA A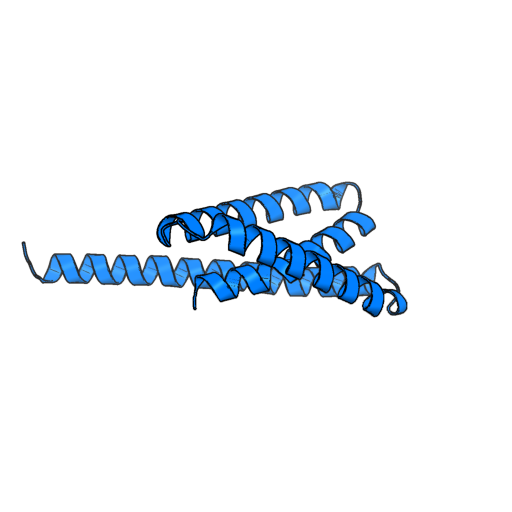 1 100 ? 4.712 -14.333 -13.248 1.00 64.06 100 ALA A N 1
ATOM 798 C CA . ALA A 1 100 ? 4.837 -13.134 -14.081 1.00 64.06 100 ALA A CA 1
ATOM 799 C C . ALA A 1 100 ? 5.540 -11.970 -13.353 1.00 64.06 100 ALA A C 1
ATOM 801 O O . ALA A 1 100 ? 4.897 -10.968 -13.039 1.00 64.06 100 ALA A O 1
ATOM 802 N N . GLY A 1 101 ? 6.847 -12.118 -13.092 1.00 68.06 101 GLY A N 1
ATOM 803 C CA . GLY A 1 101 ? 7.678 -11.212 -12.276 1.00 68.06 101 GLY A CA 1
ATOM 804 C C . GLY A 1 101 ? 7.500 -9.719 -12.576 1.00 68.06 101 GLY A C 1
ATOM 805 O O . GLY A 1 101 ? 7.064 -8.980 -11.698 1.00 68.06 101 GLY A O 1
ATOM 806 N N . GLU A 1 102 ? 7.693 -9.301 -13.830 1.00 69.38 102 GLU A N 1
ATOM 807 C CA . GLU A 1 102 ? 7.658 -7.878 -14.207 1.00 69.38 102 GLU A CA 1
ATOM 808 C C . GLU A 1 102 ? 6.255 -7.254 -14.041 1.00 69.38 102 GLU A C 1
ATOM 810 O O . GLU A 1 102 ? 6.078 -6.211 -13.406 1.00 69.38 102 GLU A O 1
ATOM 815 N N . SER A 1 103 ? 5.211 -7.930 -14.537 1.00 72.56 103 SER A N 1
ATOM 816 C CA . SER A 1 103 ? 3.824 -7.458 -14.387 1.00 72.56 103 SER A CA 1
ATOM 817 C C . SER A 1 103 ? 3.344 -7.479 -12.929 1.00 72.56 103 SER A C 1
ATOM 819 O O . SER A 1 103 ? 2.609 -6.584 -12.502 1.00 72.56 103 SER A O 1
ATOM 821 N N . ALA A 1 104 ? 3.792 -8.467 -12.145 1.00 74.31 104 ALA A N 1
ATOM 822 C CA . ALA A 1 104 ? 3.500 -8.573 -10.722 1.00 74.31 104 ALA A CA 1
ATOM 823 C C . ALA A 1 104 ? 4.195 -7.455 -9.938 1.00 74.31 104 ALA A C 1
ATOM 825 O O . ALA A 1 104 ? 3.575 -6.887 -9.041 1.00 74.31 104 ALA A O 1
ATOM 826 N N . ALA A 1 105 ? 5.425 -7.083 -10.308 1.00 69.94 105 ALA A N 1
ATOM 827 C CA . ALA A 1 105 ? 6.150 -5.971 -9.705 1.00 69.94 105 ALA A CA 1
ATOM 828 C C . ALA A 1 105 ? 5.415 -4.639 -9.915 1.00 69.94 105 ALA A C 1
ATOM 830 O O . ALA A 1 105 ? 5.190 -3.911 -8.948 1.00 69.94 105 ALA A O 1
ATOM 831 N N . ILE A 1 106 ? 4.954 -4.350 -11.139 1.00 72.00 106 ILE A N 1
ATOM 832 C CA . ILE A 1 106 ? 4.181 -3.130 -11.439 1.00 72.00 106 ILE A CA 1
ATOM 833 C C . ILE A 1 106 ? 2.848 -3.121 -10.675 1.00 72.00 106 ILE A C 1
ATOM 835 O O . ILE A 1 106 ? 2.505 -2.128 -10.029 1.00 72.00 106 ILE A O 1
ATOM 839 N N . ALA A 1 107 ? 2.101 -4.228 -10.693 1.00 76.94 107 ALA A N 1
ATOM 840 C CA . ALA A 1 107 ? 0.826 -4.332 -9.986 1.00 76.94 107 ALA A CA 1
ATOM 841 C C . ALA A 1 107 ? 0.994 -4.206 -8.459 1.00 76.94 107 ALA A C 1
ATOM 843 O O . ALA A 1 107 ? 0.228 -3.493 -7.804 1.00 76.94 107 ALA A O 1
ATOM 844 N N . PHE A 1 108 ? 2.031 -4.828 -7.892 1.00 76.62 108 PHE A N 1
ATOM 845 C CA . PHE A 1 108 ? 2.395 -4.689 -6.481 1.00 76.62 108 PHE A CA 1
ATOM 846 C C . PHE A 1 108 ? 2.806 -3.250 -6.150 1.00 76.62 108 PHE A C 1
ATOM 848 O O . PHE A 1 108 ? 2.497 -2.728 -5.069 1.00 76.62 108 PHE A O 1
ATOM 855 N N . TYR A 1 109 ? 3.441 -2.567 -7.108 1.00 75.94 109 TYR A N 1
ATOM 856 C CA . TYR A 1 109 ? 3.847 -1.182 -6.945 1.00 75.94 109 TYR A CA 1
ATOM 857 C C . TYR A 1 109 ? 2.651 -0.239 -6.829 1.00 75.94 109 TYR A C 1
ATOM 859 O O . TYR A 1 109 ? 2.577 0.568 -5.897 1.00 75.94 109 TYR A O 1
ATOM 867 N N . LEU A 1 110 ? 1.689 -0.384 -7.740 1.00 76.50 110 LEU A N 1
ATOM 868 C CA . LEU A 1 110 ? 0.443 0.380 -7.734 1.00 76.50 110 LEU A CA 1
ATOM 869 C C . LEU A 1 110 ? -0.373 0.103 -6.469 1.00 76.50 110 LEU A C 1
ATOM 871 O O . LEU A 1 110 ? -0.811 1.035 -5.791 1.00 76.50 110 LEU A O 1
ATOM 875 N N . TRP A 1 111 ? -0.517 -1.176 -6.117 1.00 77.62 111 TRP A N 1
ATOM 876 C CA . TRP A 1 111 ? -1.265 -1.611 -4.944 1.00 77.62 111 TRP A CA 1
ATOM 877 C C . TRP A 1 111 ? -0.727 -1.007 -3.645 1.00 77.62 111 TRP A C 1
ATOM 879 O O . TRP A 1 111 ? -1.469 -0.352 -2.913 1.00 77.62 111 TRP A O 1
ATOM 889 N N . SER A 1 112 ? 0.571 -1.169 -3.381 1.00 73.62 112 SER A N 1
ATOM 890 C CA . SER A 1 112 ? 1.217 -0.619 -2.182 1.00 73.62 112 SER A CA 1
ATOM 891 C C . SER A 1 112 ? 1.137 0.912 -2.121 1.00 73.62 112 SER A C 1
ATOM 893 O O . SER A 1 112 ? 0.962 1.468 -1.041 1.00 73.62 112 SER A O 1
ATOM 895 N N . GLY A 1 113 ? 1.194 1.611 -3.260 1.00 72.69 113 GLY A N 1
ATOM 896 C CA . GLY A 1 113 ? 1.050 3.068 -3.311 1.00 72.69 113 GLY A CA 1
ATOM 897 C C . GLY A 1 113 ? -0.278 3.562 -2.728 1.00 72.69 113 GLY A C 1
ATOM 898 O O . GLY A 1 113 ? -0.280 4.416 -1.843 1.00 72.69 113 GLY A O 1
ATOM 899 N N . ALA A 1 114 ? -1.398 2.975 -3.160 1.00 72.81 114 ALA A N 1
ATOM 900 C CA . ALA A 1 114 ? -2.716 3.320 -2.623 1.00 72.81 114 ALA A CA 1
ATOM 901 C C . ALA A 1 114 ? -2.922 2.790 -1.195 1.00 72.81 114 ALA A C 1
ATOM 903 O O . ALA A 1 114 ? -3.567 3.444 -0.374 1.00 72.81 114 ALA A O 1
ATOM 904 N N . TYR A 1 115 ? -2.349 1.622 -0.886 1.00 73.25 115 TYR A N 1
ATOM 905 C CA . TYR A 1 115 ? -2.518 0.967 0.407 1.00 73.25 115 TYR A CA 1
ATOM 906 C C . TYR A 1 115 ? -2.012 1.823 1.572 1.00 73.25 115 TYR A C 1
ATOM 908 O O . TYR A 1 115 ? -2.687 1.923 2.593 1.00 73.25 115 TYR A O 1
ATOM 916 N N . GLY A 1 116 ? -0.873 2.504 1.399 1.00 68.75 116 GLY A N 1
ATOM 917 C CA . GLY A 1 116 ? -0.331 3.404 2.420 1.00 68.75 116 GLY A CA 1
ATOM 918 C C . GLY A 1 116 ? -1.281 4.542 2.786 1.00 68.75 116 GLY A C 1
ATOM 919 O O . GLY A 1 116 ? -1.452 4.845 3.964 1.00 68.75 116 GLY A O 1
ATOM 920 N N . LEU A 1 117 ? -1.945 5.134 1.789 1.00 69.31 117 LEU A N 1
ATOM 921 C CA . LEU A 1 117 ? -2.890 6.226 2.012 1.00 69.31 117 LEU A CA 1
ATOM 922 C C . LEU A 1 117 ? -4.147 5.743 2.746 1.00 69.31 117 LEU A C 1
ATOM 924 O O . LEU A 1 117 ? -4.575 6.371 3.713 1.00 69.31 117 LEU A O 1
ATOM 928 N N . VAL A 1 118 ? -4.701 4.603 2.315 1.00 71.06 118 VAL A N 1
ATOM 929 C CA . VAL A 1 118 ? -5.859 3.980 2.972 1.00 71.06 118 VAL A CA 1
ATOM 930 C C . VAL A 1 118 ? -5.521 3.613 4.411 1.00 71.06 118 VAL A C 1
ATOM 932 O O . VAL A 1 118 ? -6.353 3.793 5.292 1.00 71.06 118 VAL A O 1
ATOM 935 N N . LEU A 1 119 ? -4.304 3.130 4.675 1.00 69.75 119 LEU A N 1
ATOM 936 C CA . LEU A 1 119 ? -3.889 2.786 6.027 1.00 69.75 119 LEU A CA 1
ATOM 937 C C . LEU A 1 119 ? -3.898 4.001 6.947 1.00 69.75 119 LEU A C 1
ATOM 939 O O . LEU A 1 119 ? -4.495 3.957 8.017 1.00 69.75 119 LEU A O 1
ATOM 943 N N . VAL A 1 120 ? -3.247 5.082 6.511 1.00 68.50 120 VAL A N 1
ATOM 944 C CA . VAL A 1 120 ? -3.133 6.323 7.284 1.00 68.50 120 VAL A CA 1
ATOM 945 C C . VAL A 1 120 ? -4.518 6.890 7.587 1.00 68.50 120 VAL A C 1
ATOM 947 O O . VAL A 1 120 ? -4.763 7.291 8.721 1.00 68.50 120 VAL A O 1
ATOM 950 N N . SER A 1 121 ? -5.453 6.835 6.632 1.00 68.44 121 SER A N 1
ATOM 951 C CA . SER A 1 121 ? -6.815 7.339 6.836 1.00 68.44 121 SER A CA 1
ATOM 952 C C . SER A 1 121 ? -7.668 6.514 7.805 1.00 68.44 121 SER A C 1
ATOM 954 O O . SER A 1 121 ? -8.734 6.971 8.183 1.00 68.44 121 SER A O 1
ATOM 956 N N . GLN A 1 122 ? -7.282 5.281 8.159 1.00 66.44 122 GLN A N 1
ATOM 957 C CA . GLN A 1 122 ? -8.029 4.488 9.152 1.00 66.44 122 GLN A CA 1
ATOM 958 C C . GLN A 1 122 ? -7.642 4.815 10.596 1.00 66.44 122 GLN A C 1
ATOM 960 O O . GLN A 1 122 ? -8.372 4.452 11.518 1.00 66.44 122 GLN A O 1
ATOM 965 N N . PHE A 1 123 ? -6.481 5.441 10.799 1.00 64.25 123 PHE A N 1
ATOM 966 C CA . PHE A 1 123 ? -5.936 5.734 12.126 1.00 64.25 123 PHE A CA 1
ATOM 967 C C . PHE A 1 123 ? -6.011 7.220 12.504 1.00 64.25 123 PHE A C 1
ATOM 969 O O . PHE A 1 123 ? -5.662 7.554 13.635 1.00 64.25 123 PHE A O 1
ATOM 976 N N . TRP A 1 124 ? -6.456 8.080 11.583 1.00 57.47 124 TRP A N 1
ATOM 977 C CA . TRP A 1 124 ? -6.667 9.519 11.765 1.00 57.47 124 TRP A CA 1
ATOM 978 C C . TRP A 1 124 ? -8.156 9.843 11.659 1.00 57.47 124 TRP A C 1
ATOM 980 O O . TRP A 1 124 ? -8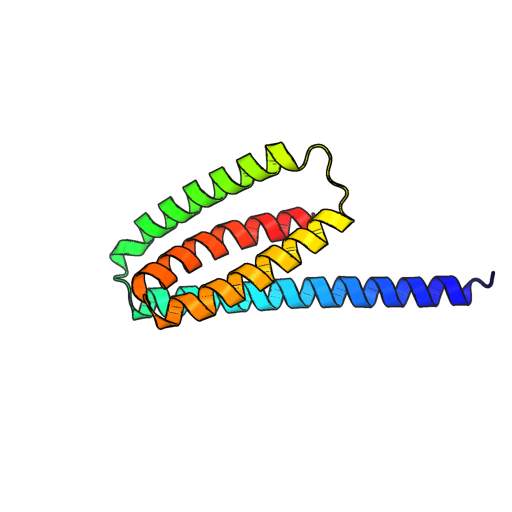.645 10.626 12.501 1.00 57.47 124 TRP A O 1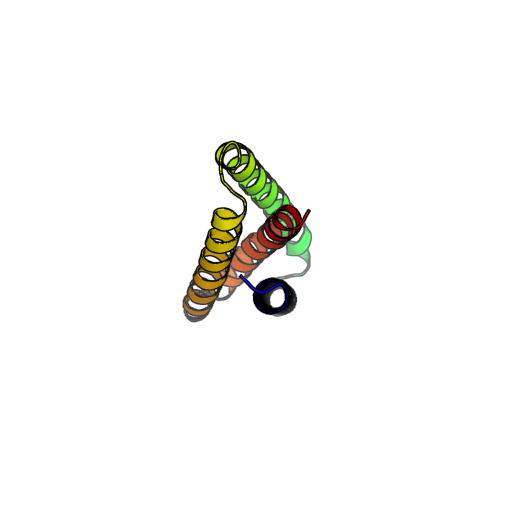
#